Protein AF-A0A9D7IHU6-F1 (afdb_monomer_lite)

Secondary structure (DSSP, 8-state):
-HHHHHH-SEEPPGGG--B------S--GGGHHHHHHHHHH-----------EEEEEGGGTEEEEE-SS--HHHHHHHHHHHHHHHHTT---TTTTSPP---EEEEES--

pLDDT: mean 90.77, std 8.96, range [54.81, 98.38]

Structure (mmCIF, N/CA/C/O backbone):
data_AF-A0A9D7IHU6-F1
#
_entry.id   AF-A0A9D7IHU6-F1
#
loop_
_atom_site.group_PDB
_atom_site.id
_atom_site.type_symbol
_atom_site.label_atom_id
_atom_site.label_alt_id
_atom_site.label_comp_id
_atom_site.label_asym_id
_atom_site.label_entity_id
_atom_site.label_seq_id
_atom_site.pdbx_PDB_ins_code
_atom_site.Cartn_x
_atom_site.Cartn_y
_atom_site.Cartn_z
_atom_site.occupancy
_atom_site.B_iso_or_equiv
_atom_site.auth_seq_id
_atom_site.auth_comp_id
_atom_site.auth_asym_id
_atom_site.auth_atom_id
_atom_site.pdbx_PDB_model_num
ATOM 1 N N . ARG A 1 1 ? 1.106 -19.291 -14.418 1.00 54.81 1 ARG A N 1
ATOM 2 C CA . ARG A 1 1 ? 1.519 -20.685 -14.097 1.00 54.81 1 ARG A CA 1
ATOM 3 C C . ARG A 1 1 ? 2.997 -20.937 -14.417 1.00 54.81 1 ARG A C 1
ATOM 5 O O . ARG A 1 1 ? 3.679 -21.406 -13.523 1.00 54.81 1 ARG A O 1
ATOM 12 N N . ALA A 1 2 ? 3.518 -20.539 -15.587 1.00 62.12 2 ALA A N 1
ATOM 13 C CA . ALA A 1 2 ? 4.929 -20.740 -15.964 1.00 62.12 2 ALA A CA 1
ATOM 14 C C . ALA A 1 2 ? 5.971 -20.165 -14.971 1.00 62.12 2 ALA A C 1
ATOM 16 O O . ALA A 1 2 ? 6.972 -20.813 -14.686 1.00 62.12 2 ALA A O 1
ATOM 17 N N . THR A 1 3 ? 5.720 -18.989 -14.385 1.00 61.44 3 THR A N 1
ATOM 18 C CA . THR A 1 3 ? 6.650 -18.327 -13.449 1.00 61.44 3 THR A CA 1
ATOM 19 C C . THR A 1 3 ? 6.834 -19.107 -12.139 1.00 61.44 3 THR A C 1
ATOM 21 O O . THR A 1 3 ? 7.957 -19.281 -11.688 1.00 61.44 3 THR A O 1
ATOM 24 N N . ALA A 1 4 ? 5.764 -19.665 -11.559 1.00 62.31 4 ALA A N 1
ATOM 25 C CA . ALA A 1 4 ? 5.863 -20.486 -10.343 1.00 62.31 4 ALA A CA 1
ATOM 26 C C . ALA A 1 4 ? 6.532 -21.841 -10.589 1.00 62.31 4 ALA A C 1
ATOM 28 O O . ALA A 1 4 ? 7.258 -22.330 -9.734 1.00 62.31 4 ALA A O 1
ATOM 29 N N . THR A 1 5 ? 6.352 -22.424 -11.775 1.00 64.81 5 THR A N 1
ATOM 30 C CA . THR A 1 5 ? 7.093 -23.627 -12.173 1.00 64.81 5 THR A CA 1
ATOM 31 C C . THR A 1 5 ? 8.598 -23.358 -12.268 1.00 64.81 5 THR A C 1
ATOM 33 O O . THR A 1 5 ? 9.389 -24.231 -11.938 1.00 64.81 5 THR A O 1
ATOM 36 N N . ARG A 1 6 ? 8.998 -22.146 -12.680 1.00 72.50 6 ARG A N 1
ATOM 37 C CA . ARG A 1 6 ? 10.408 -21.743 -12.804 1.00 72.50 6 ARG A CA 1
ATOM 38 C C . ARG A 1 6 ? 11.067 -21.363 -11.473 1.00 72.50 6 ARG A C 1
ATOM 40 O O . ARG A 1 6 ? 12.243 -21.650 -11.300 1.00 72.50 6 ARG A O 1
ATOM 47 N N . PHE A 1 7 ? 10.344 -20.701 -10.572 1.00 75.56 7 PHE A N 1
ATOM 48 C CA . PHE A 1 7 ? 10.904 -20.149 -9.325 1.00 75.56 7 PHE A CA 1
ATOM 49 C C . PHE A 1 7 ? 10.467 -20.894 -8.051 1.00 75.56 7 PHE A C 1
ATOM 51 O O . PHE A 1 7 ? 10.828 -20.488 -6.951 1.00 75.56 7 PHE A O 1
ATOM 58 N N . GLY A 1 8 ? 9.673 -21.961 -8.179 1.00 82.44 8 GLY A N 1
ATOM 59 C CA . GLY A 1 8 ? 9.091 -22.670 -7.038 1.00 82.44 8 GLY A CA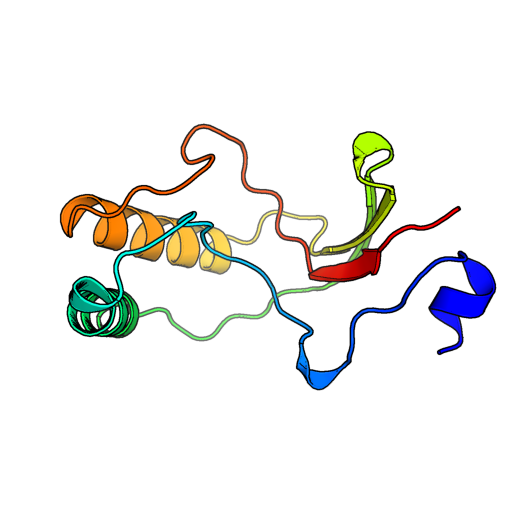 1
ATOM 60 C C . GLY A 1 8 ? 8.047 -21.840 -6.279 1.00 82.44 8 GLY A C 1
ATOM 61 O O . GLY A 1 8 ? 7.809 -20.668 -6.565 1.00 82.44 8 GLY A O 1
ATOM 62 N N . GLY A 1 9 ? 7.393 -22.452 -5.292 1.00 87.50 9 GLY A N 1
ATOM 63 C CA . GLY A 1 9 ? 6.439 -21.770 -4.410 1.00 87.50 9 GLY A CA 1
ATOM 64 C C . GLY A 1 9 ? 4.997 -21.678 -4.922 1.00 87.50 9 GLY A C 1
ATOM 65 O O . GLY A 1 9 ? 4.562 -22.407 -5.815 1.00 87.50 9 GLY A O 1
ATOM 66 N N . LYS A 1 10 ? 4.207 -20.805 -4.285 1.00 89.81 10 LYS A N 1
ATOM 67 C CA . LYS A 1 10 ? 2.765 -20.655 -4.526 1.00 89.81 10 LYS A CA 1
ATOM 68 C C . LYS A 1 10 ? 2.474 -19.347 -5.266 1.00 89.81 10 LYS A C 1
ATOM 70 O O . LYS A 1 10 ? 2.732 -18.281 -4.700 1.00 89.81 10 LYS A O 1
ATOM 75 N N . PRO A 1 11 ? 1.918 -19.393 -6.490 1.00 91.94 11 PRO A N 1
ATOM 76 C CA . PRO A 1 11 ? 1.556 -18.180 -7.210 1.00 91.94 11 PRO A CA 1
ATOM 77 C C . PRO A 1 11 ? 0.408 -17.445 -6.508 1.00 91.94 11 PRO A C 1
ATOM 79 O O . PRO A 1 11 ? -0.520 -18.073 -5.991 1.00 91.94 11 PRO A O 1
ATOM 82 N N . THR A 1 12 ? 0.446 -16.116 -6.541 1.00 92.19 12 THR A N 1
ATOM 83 C CA . THR A 1 12 ? -0.701 -15.269 -6.205 1.00 92.19 12 THR A CA 1
ATOM 84 C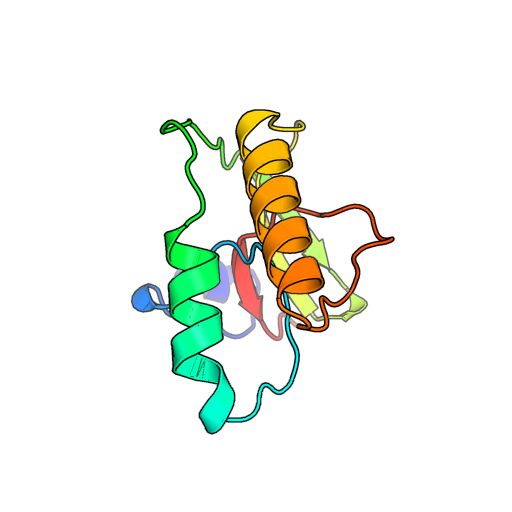 C . THR A 1 12 ? -1.834 -15.555 -7.190 1.00 92.19 12 THR A C 1
ATOM 86 O O . THR A 1 12 ? -1.608 -15.702 -8.394 1.00 92.19 12 THR A O 1
ATOM 89 N N . ARG A 1 13 ? -3.065 -15.663 -6.683 1.00 92.19 13 ARG A N 1
ATOM 90 C CA . ARG A 1 13 ? -4.255 -15.831 -7.527 1.00 92.19 13 ARG A CA 1
ATOM 91 C C . ARG A 1 13 ? -4.469 -14.554 -8.332 1.00 92.19 13 ARG A C 1
ATOM 93 O O . ARG A 1 13 ? -4.358 -13.471 -7.758 1.00 92.19 13 ARG A O 1
ATOM 100 N N . ALA A 1 14 ? -4.774 -14.679 -9.622 1.00 91.56 14 ALA A N 1
ATOM 101 C CA . ALA A 1 14 ? -4.855 -13.539 -10.535 1.00 91.56 14 ALA A CA 1
ATOM 102 C C . ALA A 1 14 ? -5.836 -12.466 -10.031 1.00 91.56 14 ALA A C 1
ATOM 104 O O . ALA A 1 14 ? -5.502 -11.290 -9.986 1.00 91.56 14 ALA A O 1
ATOM 105 N N . GLU A 1 15 ? -6.991 -12.898 -9.533 1.00 93.75 15 GLU A N 1
ATOM 106 C CA . GLU A 1 15 ? -8.049 -12.067 -8.953 1.00 93.75 15 GLU A CA 1
ATOM 107 C C . GLU A 1 15 ? -7.662 -11.348 -7.648 1.00 93.75 15 GLU A C 1
ATOM 109 O O . GLU A 1 15 ? -8.387 -10.475 -7.186 1.00 93.75 15 GLU A O 1
ATOM 114 N N . THR A 1 16 ? -6.528 -11.706 -7.040 1.00 91.69 16 THR A N 1
ATOM 115 C CA . THR A 1 16 ? -6.012 -11.075 -5.812 1.00 91.69 16 THR A CA 1
ATOM 116 C C . THR A 1 16 ? -4.731 -10.282 -6.048 1.00 91.69 16 THR A C 1
ATOM 118 O O . THR A 1 16 ? -4.106 -9.844 -5.085 1.00 91.69 16 THR A O 1
ATOM 121 N N . ILE A 1 17 ? -4.298 -10.119 -7.301 1.00 93.94 17 ILE A N 1
ATOM 122 C CA . ILE A 1 17 ? -3.129 -9.303 -7.631 1.00 93.94 17 ILE A CA 1
ATOM 123 C C . ILE A 1 17 ? -3.452 -7.841 -7.320 1.00 93.94 17 ILE A C 1
ATOM 125 O O . ILE A 1 17 ? -4.407 -7.281 -7.847 1.00 93.94 17 ILE A O 1
ATOM 129 N N . HIS A 1 18 ? -2.649 -7.231 -6.453 1.00 95.44 18 HIS A N 1
ATOM 130 C CA . HIS A 1 18 ? -2.792 -5.834 -6.065 1.00 95.44 18 HIS A CA 1
ATOM 131 C C . HIS A 1 18 ? -1.445 -5.238 -5.649 1.00 95.44 18 HIS A C 1
ATOM 133 O O . HIS A 1 18 ? -0.509 -5.960 -5.293 1.00 95.44 18 HIS A O 1
ATOM 139 N N . LEU A 1 19 ? -1.391 -3.908 -5.666 1.00 95.38 19 LEU A N 1
ATOM 140 C CA . LEU A 1 19 ? -0.369 -3.093 -5.023 1.00 95.38 19 LEU A CA 1
ATOM 141 C C . LEU A 1 19 ? -0.941 -2.607 -3.684 1.00 95.38 19 LEU A C 1
ATOM 143 O O . LEU A 1 19 ? -1.970 -1.933 -3.664 1.00 95.38 19 LEU A O 1
ATOM 147 N N . THR A 1 20 ? -0.316 -2.955 -2.562 1.00 95.12 20 THR A N 1
ATOM 148 C CA . THR A 1 20 ? -0.777 -2.477 -1.249 1.00 95.12 20 THR A CA 1
ATOM 149 C C . THR A 1 20 ? -0.298 -1.046 -1.003 1.00 95.12 20 THR A C 1
ATOM 151 O O . THR A 1 20 ? 0.900 -0.793 -1.059 1.00 95.12 20 THR A O 1
ATOM 154 N N . LEU A 1 21 ? -1.216 -0.122 -0.692 1.00 94.94 21 LEU A N 1
ATOM 155 C CA . LEU A 1 21 ? -0.891 1.288 -0.400 1.00 94.94 21 LEU A CA 1
ATOM 156 C C . LEU A 1 21 ? -0.699 1.567 1.102 1.00 94.94 21 LEU A C 1
ATOM 158 O O . LEU A 1 21 ? 0.093 2.425 1.489 1.00 94.94 21 LEU A O 1
ATOM 162 N N . ALA A 1 22 ? -1.423 0.838 1.953 1.00 94.38 22 ALA A N 1
ATOM 163 C CA . ALA A 1 22 ? -1.356 0.951 3.405 1.00 94.38 22 ALA A CA 1
ATOM 164 C C . ALA A 1 22 ? -1.685 -0.400 4.058 1.00 94.38 22 ALA A C 1
ATOM 166 O O . ALA A 1 22 ? -2.591 -1.105 3.610 1.00 94.38 22 ALA A O 1
ATOM 167 N N . PHE A 1 23 ? -0.961 -0.744 5.123 1.00 94.31 23 PHE A N 1
ATOM 168 C CA . PHE A 1 23 ? -1.281 -1.864 6.007 1.00 94.31 23 PHE A CA 1
ATOM 169 C C . PHE A 1 23 ? -1.848 -1.297 7.310 1.00 94.31 23 PHE A C 1
ATOM 171 O O . PHE A 1 23 ? -1.208 -0.450 7.927 1.00 94.31 23 PHE A O 1
ATOM 178 N N . LEU A 1 24 ? -3.045 -1.736 7.702 1.00 95.38 24 LEU A N 1
ATOM 179 C CA . LEU A 1 24 ? -3.766 -1.202 8.871 1.00 95.38 24 LEU A CA 1
ATOM 180 C C . LEU A 1 24 ? -3.812 -2.169 10.058 1.00 95.38 24 LEU A C 1
ATOM 182 O O . LEU A 1 24 ? -4.404 -1.851 11.083 1.00 95.38 24 LEU A O 1
ATOM 186 N N . GLY A 1 25 ? -3.218 -3.357 9.912 1.00 93.19 25 GLY A N 1
ATOM 187 C CA . GLY A 1 25 ? -3.376 -4.436 10.881 1.00 93.19 25 GLY A CA 1
ATOM 188 C C . GLY A 1 25 ? -4.844 -4.834 11.055 1.00 93.19 25 GLY A C 1
ATOM 189 O O . GLY A 1 25 ? -5.617 -4.841 10.091 1.00 93.19 25 GLY A O 1
ATOM 190 N N . ASP A 1 26 ? -5.210 -5.164 12.289 1.00 94.75 26 ASP A N 1
ATOM 191 C CA . ASP A 1 26 ? -6.583 -5.493 12.656 1.00 94.75 26 ASP A CA 1
ATOM 192 C C . ASP A 1 26 ? -7.395 -4.214 12.891 1.00 94.75 26 ASP A C 1
ATOM 194 O O . ASP A 1 26 ? -7.064 -3.390 13.745 1.00 94.75 26 ASP A O 1
ATOM 198 N N . VAL A 1 27 ? -8.494 -4.066 12.150 1.00 95.94 27 VAL A N 1
ATOM 199 C CA . VAL A 1 27 ? -9.433 -2.946 12.292 1.00 95.94 27 VAL A CA 1
ATOM 200 C C . VAL A 1 27 ? -10.764 -3.476 12.835 1.00 95.94 27 VAL A C 1
ATOM 202 O O . VAL A 1 27 ? -11.323 -4.401 12.237 1.00 95.94 27 VAL A O 1
ATOM 205 N N . PRO A 1 28 ? -11.315 -2.908 13.927 1.00 96.81 28 PRO A N 1
ATOM 206 C CA . PRO A 1 28 ? -12.626 -3.296 14.436 1.00 96.81 28 PRO A CA 1
ATOM 207 C C . PRO A 1 28 ? -13.719 -3.149 13.374 1.00 96.81 28 PRO A C 1
ATOM 209 O O . PRO A 1 28 ? -13.807 -2.124 12.697 1.00 96.81 28 PRO A O 1
ATOM 212 N N . GLU A 1 29 ? -14.612 -4.136 13.273 1.00 97.56 29 GLU A N 1
ATOM 213 C CA . GLU A 1 29 ? -15.658 -4.155 12.240 1.00 97.56 29 GLU A CA 1
ATOM 214 C C . GLU A 1 29 ? -16.555 -2.903 12.279 1.00 97.56 29 GLU A C 1
ATOM 216 O O . GLU A 1 29 ? -16.910 -2.339 11.242 1.00 97.56 29 GLU A O 1
ATOM 221 N N . ALA A 1 30 ? -16.836 -2.399 13.486 1.00 98.00 30 ALA A N 1
ATOM 222 C CA . ALA A 1 30 ? -17.609 -1.178 13.707 1.00 98.00 30 ALA A CA 1
ATOM 223 C C . ALA A 1 30 ? -16.983 0.080 13.070 1.00 98.00 30 ALA A C 1
ATOM 225 O O . ALA A 1 30 ? -17.694 1.046 12.803 1.00 98.00 30 ALA A O 1
ATOM 226 N N . GLN A 1 31 ? -15.673 0.080 12.801 1.00 97.94 31 GLN A N 1
ATOM 227 C CA . GLN A 1 31 ? -14.966 1.194 12.164 1.00 97.94 31 GLN A CA 1
ATOM 228 C C . GLN A 1 31 ? -14.892 1.072 10.635 1.00 97.94 31 GLN A C 1
ATOM 230 O O . GLN A 1 31 ? -14.488 2.026 9.969 1.00 97.94 31 GLN A O 1
ATOM 235 N N . LEU A 1 32 ? -15.314 -0.054 10.043 1.00 97.56 32 LEU A N 1
ATOM 236 C CA . LEU A 1 32 ? -15.271 -0.245 8.589 1.00 97.56 32 LEU A CA 1
ATOM 237 C C . LEU A 1 32 ? -16.062 0.806 7.789 1.00 97.56 32 LEU A C 1
ATOM 239 O O . LEU A 1 32 ? -15.588 1.172 6.711 1.00 97.56 32 LEU A O 1
ATOM 243 N N . PRO A 1 33 ? -17.231 1.313 8.240 1.00 98.38 33 PRO A N 1
ATOM 244 C CA . PRO A 1 33 ? -17.915 2.398 7.537 1.00 98.38 33 PRO A CA 1
ATOM 245 C C . PRO A 1 33 ? -17.059 3.667 7.443 1.00 98.38 33 PRO A C 1
ATOM 247 O O . PRO A 1 33 ? -16.901 4.206 6.348 1.00 98.38 33 PRO A O 1
ATOM 250 N N . LEU A 1 34 ? -16.443 4.084 8.556 1.00 98.38 34 LEU A N 1
ATOM 251 C CA . LEU A 1 34 ? -15.545 5.239 8.591 1.00 98.38 34 LEU A CA 1
ATOM 252 C C . LEU A 1 34 ? -14.308 4.996 7.721 1.00 98.38 34 LEU A C 1
ATOM 254 O O . LEU A 1 34 ? -13.959 5.847 6.913 1.00 98.38 34 LEU A O 1
ATOM 258 N N . LEU A 1 35 ? -13.695 3.812 7.812 1.00 98.12 35 LEU A N 1
ATOM 259 C CA . LEU A 1 35 ? -12.537 3.445 6.995 1.00 98.12 35 LEU A CA 1
ATOM 260 C C . LEU A 1 35 ? -12.833 3.585 5.496 1.00 98.12 35 LEU A C 1
ATOM 262 O O . LEU A 1 35 ? -12.049 4.172 4.749 1.00 98.12 35 LEU A O 1
ATOM 266 N N . ARG A 1 36 ? -13.983 3.060 5.053 1.00 97.81 36 ARG A N 1
ATOM 267 C CA . ARG A 1 36 ? -14.419 3.157 3.655 1.00 97.81 36 ARG A CA 1
ATOM 268 C C . ARG A 1 36 ? -14.663 4.605 3.250 1.00 97.81 36 ARG A C 1
ATOM 270 O O . ARG A 1 36 ? -14.206 4.995 2.182 1.00 97.81 36 ARG A O 1
ATOM 277 N N . GLN A 1 37 ? -15.334 5.390 4.090 1.00 98.31 37 GLN A N 1
ATOM 278 C CA . GLN A 1 37 ? -15.586 6.806 3.829 1.00 98.31 37 GLN A CA 1
ATOM 279 C C . GLN A 1 37 ? -14.277 7.597 3.693 1.00 98.31 37 GLN A C 1
ATOM 281 O O . GLN A 1 37 ? -14.126 8.367 2.746 1.00 98.31 37 GLN A O 1
ATOM 286 N N . THR A 1 38 ? -13.316 7.371 4.591 1.00 98.25 38 THR A N 1
ATOM 287 C CA . THR A 1 38 ? -11.996 8.008 4.549 1.00 98.25 38 THR A CA 1
ATOM 288 C C . THR A 1 38 ? -11.235 7.624 3.284 1.00 98.25 38 THR A C 1
ATOM 290 O O . THR A 1 38 ? -10.723 8.493 2.591 1.00 98.25 38 THR A O 1
ATOM 293 N N . ALA A 1 39 ? -11.206 6.342 2.909 1.00 96.44 39 ALA A N 1
ATOM 294 C CA . ALA A 1 39 ? -10.558 5.924 1.666 1.00 96.44 39 ALA A CA 1
ATOM 295 C C . ALA A 1 39 ? -11.250 6.512 0.418 1.00 96.44 39 ALA A C 1
ATOM 297 O O . ALA A 1 39 ? -10.586 6.896 -0.542 1.00 96.44 39 ALA A O 1
ATOM 298 N N . GLN A 1 40 ? -12.583 6.623 0.437 1.00 97.06 40 GLN A N 1
ATOM 299 C CA . GLN A 1 40 ? -13.380 7.199 -0.649 1.00 97.06 40 GLN A CA 1
ATOM 300 C C . GLN A 1 40 ? -13.268 8.720 -0.765 1.00 97.06 40 GLN A C 1
ATOM 302 O O . GLN A 1 40 ? -13.674 9.257 -1.795 1.00 97.06 40 GLN A O 1
ATOM 307 N N . SER A 1 41 ? -12.765 9.436 0.244 1.00 97.06 41 SER A N 1
ATOM 308 C CA . SER A 1 41 ? -12.557 10.887 0.153 1.00 97.06 41 SER A CA 1
ATOM 309 C C . SER A 1 41 ? -11.296 11.242 -0.638 1.00 97.06 41 SER A C 1
ATOM 311 O O . SER A 1 41 ? -11.201 12.343 -1.180 1.00 97.06 41 SER A O 1
ATOM 313 N N . ILE A 1 42 ? -10.363 10.295 -0.774 1.00 97.25 42 ILE A N 1
ATOM 314 C CA . ILE A 1 42 ? -9.105 10.504 -1.484 1.00 97.25 42 ILE A CA 1
ATOM 315 C C . ILE A 1 42 ? -9.365 10.715 -2.975 1.00 97.25 42 ILE A C 1
ATOM 317 O O . ILE A 1 42 ? -10.185 10.040 -3.606 1.00 97.25 42 ILE A O 1
ATOM 321 N N . ARG A 1 43 ? -8.661 11.689 -3.546 1.00 94.00 43 ARG A N 1
ATOM 322 C CA . ARG A 1 43 ? -8.667 11.997 -4.976 1.00 94.00 43 ARG A CA 1
ATOM 323 C C . ARG A 1 43 ? -7.239 11.930 -5.498 1.00 94.00 43 ARG A C 1
ATOM 325 O O . ARG A 1 43 ? -6.304 12.363 -4.825 1.00 94.00 43 ARG A O 1
ATOM 332 N N . ALA A 1 44 ? -7.089 11.367 -6.686 1.00 94.38 44 ALA A N 1
ATOM 333 C CA . ALA A 1 44 ? -5.853 11.358 -7.447 1.00 94.38 44 ALA A CA 1
ATOM 334 C C . ALA A 1 44 ? -6.209 11.288 -8.930 1.00 94.38 44 ALA A C 1
ATOM 336 O O . ALA A 1 44 ? -7.149 10.581 -9.304 1.00 94.38 44 ALA A O 1
ATOM 337 N N . GLU A 1 45 ? -5.456 12.008 -9.753 1.00 95.38 45 GLU A N 1
ATOM 338 C CA . GLU A 1 45 ? -5.559 11.868 -11.200 1.00 95.38 45 GLU A CA 1
ATOM 339 C C . GLU A 1 45 ? -5.043 10.487 -11.631 1.00 95.38 45 GLU A C 1
ATOM 341 O O . GLU A 1 45 ? -4.114 9.962 -11.005 1.00 95.38 45 GLU A O 1
ATOM 346 N N . PRO A 1 46 ? -5.613 9.874 -12.683 1.00 96.62 46 PRO A N 1
ATOM 347 C CA . PRO A 1 46 ? -5.063 8.654 -13.257 1.00 96.62 46 PRO A CA 1
ATOM 348 C C . PRO A 1 46 ? -3.598 8.842 -13.667 1.00 96.6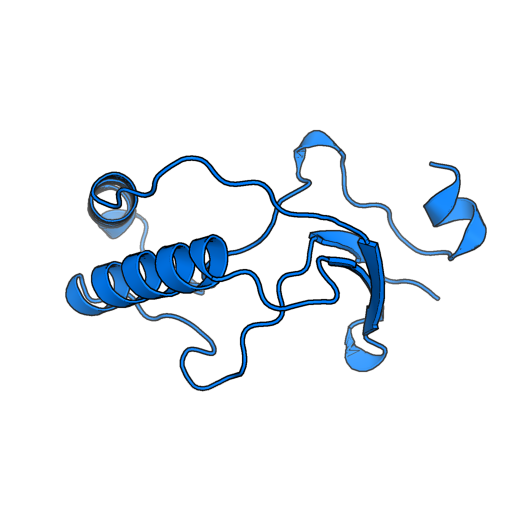2 46 PRO A C 1
ATOM 350 O O . PRO A 1 46 ? -3.229 9.857 -14.256 1.00 96.62 46 PRO A O 1
ATOM 353 N N . PHE A 1 47 ? -2.764 7.839 -13.399 1.00 96.00 47 PHE A N 1
ATOM 354 C CA . PHE A 1 47 ? -1.348 7.857 -13.754 1.00 96.00 47 PHE A CA 1
ATOM 355 C C . PHE A 1 47 ? -0.886 6.496 -14.271 1.00 96.00 47 PHE A C 1
ATOM 357 O O . PHE A 1 47 ? -1.523 5.465 -14.047 1.00 96.00 47 PHE A O 1
ATOM 364 N N . VAL A 1 48 ? 0.253 6.502 -14.961 1.00 94.75 48 VAL A N 1
ATOM 365 C CA . VAL A 1 48 ? 0.918 5.286 -15.428 1.00 94.75 48 VAL A CA 1
ATOM 366 C C . VAL A 1 48 ? 1.898 4.818 -14.361 1.00 94.75 48 VAL A C 1
ATOM 368 O O . VAL A 1 48 ? 2.708 5.601 -13.865 1.00 94.75 48 VAL A O 1
ATOM 371 N N . LEU A 1 49 ? 1.824 3.532 -14.021 1.00 93.38 49 LEU A N 1
ATOM 372 C CA . LEU A 1 49 ? 2.813 2.847 -13.200 1.00 93.38 49 LEU A CA 1
ATOM 373 C C . LEU A 1 49 ? 3.505 1.788 -14.058 1.00 93.38 49 LEU A C 1
ATOM 375 O O . LEU A 1 49 ? 2.899 0.775 -14.408 1.00 93.38 49 LEU A O 1
ATOM 379 N N . GLU A 1 50 ? 4.763 2.034 -14.408 1.00 93.88 50 GLU A N 1
ATOM 380 C CA . GLU A 1 50 ? 5.575 1.074 -15.152 1.00 93.88 50 GLU A CA 1
ATOM 381 C C . GLU A 1 50 ? 6.039 -0.047 -14.221 1.00 93.88 50 GLU A C 1
ATOM 383 O O . GLU A 1 50 ? 6.613 0.205 -13.166 1.00 93.88 50 GLU A O 1
ATOM 388 N N . ILE A 1 51 ? 5.759 -1.294 -14.597 1.00 93.88 51 ILE A N 1
ATOM 389 C CA . ILE A 1 51 ? 6.166 -2.479 -13.838 1.00 93.88 51 ILE A CA 1
ATOM 390 C C . ILE A 1 51 ? 7.337 -3.127 -14.574 1.00 93.88 51 ILE A C 1
ATOM 392 O O . ILE A 1 51 ? 7.154 -4.008 -15.413 1.00 93.88 51 ILE A O 1
ATOM 396 N N . ASP A 1 52 ? 8.536 -2.638 -14.284 1.00 93.62 52 ASP A N 1
ATOM 397 C CA . ASP A 1 52 ? 9.781 -2.932 -14.999 1.00 93.62 52 ASP A CA 1
ATOM 398 C C . ASP A 1 52 ? 10.848 -3.599 -14.113 1.00 93.62 52 ASP A C 1
ATOM 400 O O . ASP A 1 52 ? 11.896 -4.025 -14.598 1.00 93.62 52 ASP A O 1
ATOM 404 N N . CYS A 1 53 ? 10.571 -3.747 -12.817 1.00 93.62 53 CYS A N 1
ATOM 405 C CA . CYS A 1 53 ? 11.477 -4.345 -11.849 1.00 93.62 53 CYS A CA 1
ATOM 406 C C . CYS A 1 53 ? 10.939 -5.688 -11.347 1.00 93.62 53 CYS A C 1
ATOM 408 O O . CYS A 1 53 ? 9.782 -5.792 -10.938 1.00 93.62 53 CYS A O 1
ATOM 410 N N . LEU A 1 54 ? 11.799 -6.712 -11.329 1.00 93.56 54 LEU A N 1
ATOM 411 C CA . LEU A 1 54 ? 11.563 -7.989 -10.655 1.00 93.56 54 LEU A CA 1
ATOM 412 C C . LEU A 1 54 ? 12.478 -8.069 -9.432 1.00 93.56 54 LEU A C 1
ATOM 414 O O . LEU A 1 54 ? 13.697 -7.973 -9.560 1.00 93.56 54 LEU A O 1
ATOM 418 N N . GLY A 1 55 ? 11.894 -8.290 -8.259 1.00 92.31 55 GLY A N 1
ATOM 419 C CA . GLY A 1 55 ? 12.620 -8.342 -6.999 1.00 92.31 55 GLY A CA 1
ATOM 420 C C . GLY A 1 55 ? 12.324 -9.595 -6.186 1.00 92.31 55 GLY A C 1
ATOM 421 O O . GLY A 1 55 ? 11.299 -10.264 -6.352 1.00 92.31 55 GLY A O 1
ATOM 422 N N . PHE A 1 56 ? 13.248 -9.903 -5.276 1.00 92.69 56 PHE A N 1
ATOM 423 C CA . PHE A 1 56 ? 13.135 -11.025 -4.357 1.00 92.69 56 PHE A CA 1
ATOM 424 C C . PHE A 1 56 ? 13.463 -10.607 -2.923 1.00 92.69 56 PHE A C 1
ATOM 426 O O . PHE A 1 56 ? 14.509 -10.014 -2.662 1.00 92.69 56 PHE A O 1
ATOM 433 N N . TRP A 1 57 ? 12.580 -10.930 -1.977 1.00 91.75 57 TRP A N 1
ATOM 434 C CA . TRP A 1 57 ? 12.836 -10.728 -0.551 1.00 91.75 57 TRP A CA 1
ATOM 435 C C . TRP A 1 57 ? 13.105 -12.054 0.154 1.00 91.75 57 TRP A C 1
ATOM 437 O O . TRP A 1 57 ? 12.169 -12.778 0.498 1.00 91.75 57 TRP A O 1
ATOM 447 N N . ASN A 1 58 ? 14.385 -12.313 0.448 1.00 87.94 58 ASN A N 1
ATOM 448 C CA . ASN A 1 58 ? 14.859 -13.538 1.107 1.00 87.94 58 ASN A CA 1
ATOM 449 C C . ASN A 1 58 ? 14.106 -13.838 2.407 1.00 87.94 58 ASN A C 1
ATOM 451 O O . ASN A 1 58 ? 13.587 -14.933 2.579 1.00 87.94 58 ASN A O 1
ATOM 455 N N . LYS A 1 59 ? 13.982 -12.847 3.300 1.00 87.31 59 LYS A N 1
ATOM 456 C CA . LYS A 1 59 ? 13.356 -13.026 4.622 1.00 87.31 59 LYS A CA 1
ATOM 457 C C . LYS A 1 59 ? 11.909 -13.531 4.542 1.00 87.31 59 LYS A C 1
ATOM 459 O O . LYS A 1 59 ? 11.463 -14.256 5.424 1.00 87.31 59 LYS A O 1
ATOM 464 N N . ASN A 1 60 ? 11.187 -13.141 3.494 1.00 84.31 60 ASN A N 1
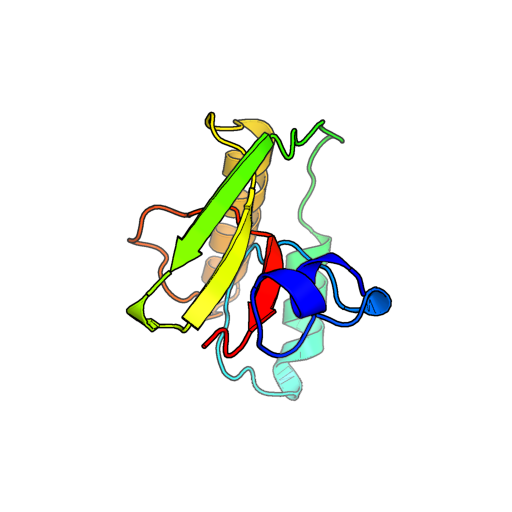ATOM 465 C CA . ASN A 1 60 ? 9.766 -13.445 3.332 1.00 84.31 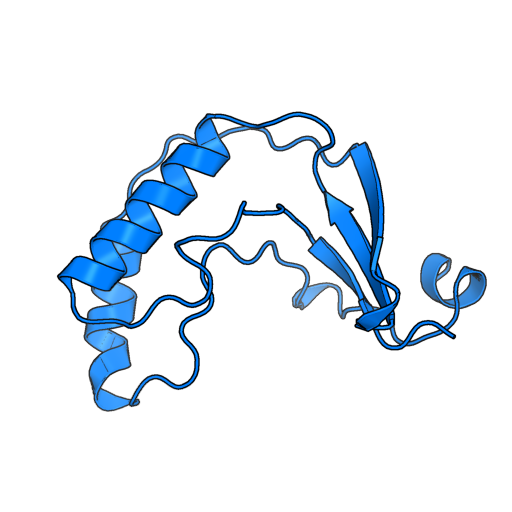60 ASN A CA 1
ATOM 466 C C . ASN A 1 60 ? 9.513 -14.540 2.283 1.00 84.31 60 ASN A C 1
ATOM 468 O O . ASN A 1 60 ? 8.356 -14.913 2.079 1.00 84.31 60 ASN A O 1
ATOM 472 N N . HIS A 1 61 ? 10.564 -15.031 1.611 1.00 89.00 61 HIS A N 1
ATOM 473 C CA . HIS A 1 61 ? 10.479 -15.967 0.488 1.00 89.00 61 HIS A CA 1
ATOM 474 C C . HIS A 1 61 ? 9.436 -15.521 -0.549 1.00 89.00 61 HIS A C 1
ATOM 476 O O . HIS A 1 61 ? 8.462 -16.230 -0.836 1.00 89.00 61 HIS A O 1
ATOM 482 N N . LEU A 1 62 ? 9.591 -14.281 -1.027 1.00 91.75 62 LEU A N 1
ATOM 483 C CA . LEU A 1 62 ? 8.581 -13.586 -1.819 1.00 91.75 62 LEU A CA 1
ATOM 484 C C . LEU A 1 62 ? 9.180 -13.002 -3.098 1.00 91.75 62 LEU A C 1
ATOM 486 O O . LEU A 1 62 ? 10.075 -12.158 -3.036 1.00 91.75 62 LEU A O 1
ATOM 490 N N . LEU A 1 63 ? 8.639 -13.432 -4.241 1.00 93.31 63 LEU A N 1
ATOM 491 C CA . LEU A 1 63 ? 8.923 -12.864 -5.556 1.00 93.31 63 LEU A CA 1
ATOM 492 C C . LEU A 1 63 ? 7.858 -11.822 -5.898 1.00 93.31 63 LEU A C 1
ATOM 494 O O . LEU A 1 63 ? 6.652 -12.099 -5.830 1.00 93.31 63 LEU A O 1
ATOM 498 N N . TRP A 1 64 ? 8.303 -10.637 -6.288 1.00 94.62 64 TRP A N 1
ATOM 499 C CA . TRP A 1 64 ? 7.438 -9.500 -6.565 1.00 94.62 64 TRP A CA 1
ATOM 500 C C . TRP A 1 64 ? 7.908 -8.721 -7.787 1.00 94.62 64 TRP A C 1
ATOM 502 O O . TRP A 1 64 ? 9.064 -8.815 -8.189 1.00 94.62 64 TRP A O 1
ATOM 512 N N . VAL A 1 65 ? 6.993 -7.948 -8.361 1.00 95.25 65 VAL A N 1
ATOM 513 C CA . VAL A 1 65 ? 7.299 -6.957 -9.397 1.00 95.25 65 VAL A CA 1
ATOM 514 C C . VAL A 1 65 ? 6.904 -5.564 -8.939 1.00 95.25 65 VAL A C 1
ATOM 516 O O . VAL A 1 65 ? 6.003 -5.420 -8.115 1.00 95.25 65 VAL A O 1
ATOM 519 N N . GLY A 1 66 ? 7.579 -4.543 -9.439 1.00 94.25 66 GLY A N 1
ATOM 520 C CA . GLY A 1 66 ? 7.314 -3.149 -9.099 1.00 94.25 66 GLY A CA 1
ATOM 521 C C . GLY A 1 66 ? 7.949 -2.215 -10.116 1.00 94.25 66 GLY A C 1
ATOM 522 O O . GLY A 1 66 ? 8.367 -2.660 -11.183 1.00 94.25 66 GLY A O 1
ATOM 523 N N . ASN A 1 67 ? 8.031 -0.938 -9.768 1.00 92.31 67 ASN A N 1
ATOM 524 C CA . ASN A 1 67 ? 8.719 0.083 -10.553 1.00 92.31 67 ASN A CA 1
ATOM 525 C C . ASN A 1 67 ? 10.151 0.285 -10.039 1.00 92.31 67 ASN A C 1
ATOM 527 O O . ASN A 1 67 ? 10.370 0.394 -8.831 1.00 92.31 67 ASN A O 1
ATOM 531 N N . ALA A 1 68 ? 11.123 0.351 -10.947 1.00 85.38 68 ALA A N 1
ATOM 532 C CA . ALA A 1 68 ? 12.525 0.602 -10.621 1.00 85.38 68 ALA A CA 1
ATOM 533 C C . ALA A 1 68 ? 12.768 2.057 -10.191 1.00 85.38 68 ALA A C 1
ATOM 535 O O . ALA A 1 68 ? 13.545 2.316 -9.270 1.00 85.38 68 ALA A O 1
ATOM 536 N N . LEU A 1 69 ? 12.098 3.005 -10.852 1.00 87.25 69 LEU A N 1
ATOM 537 C CA . LEU A 1 69 ? 12.244 4.439 -10.600 1.00 87.25 69 LEU A CA 1
ATOM 538 C C . LEU A 1 69 ? 11.078 4.987 -9.772 1.00 87.25 69 LEU A C 1
ATOM 540 O O . LEU A 1 69 ? 9.944 4.554 -9.979 1.00 87.25 69 LEU A O 1
ATOM 544 N N . PRO A 1 70 ? 11.306 5.959 -8.867 1.00 86.69 70 PRO A N 1
ATOM 545 C CA . PRO A 1 70 ? 10.232 6.600 -8.113 1.00 86.69 70 PRO A CA 1
ATOM 546 C C . PRO A 1 70 ? 9.128 7.161 -9.018 1.00 86.69 70 PRO A C 1
ATOM 548 O O . PRO A 1 70 ? 9.406 7.798 -10.031 1.00 86.69 70 PRO A O 1
ATOM 551 N N . ASN A 1 71 ? 7.870 6.968 -8.618 1.00 93.19 71 ASN A N 1
ATOM 552 C CA . ASN A 1 71 ? 6.704 7.524 -9.299 1.00 93.19 71 ASN A CA 1
ATOM 553 C C . ASN A 1 71 ? 6.020 8.542 -8.377 1.00 93.19 71 ASN A C 1
ATOM 555 O O . ASN A 1 71 ? 5.493 8.170 -7.327 1.00 93.19 71 ASN A O 1
ATOM 559 N N . VAL A 1 72 ? 6.054 9.820 -8.764 1.00 93.62 72 VAL A N 1
ATOM 560 C CA . VAL A 1 72 ? 5.554 10.933 -7.936 1.00 93.62 72 VAL A CA 1
ATOM 561 C C . VAL A 1 72 ? 4.053 10.803 -7.675 1.00 93.62 72 VAL A C 1
ATOM 563 O O . VAL A 1 72 ? 3.629 10.899 -6.528 1.00 93.62 72 VAL A O 1
ATOM 566 N N . ALA A 1 73 ? 3.256 10.494 -8.700 1.00 95.44 73 ALA A N 1
ATOM 567 C CA . ALA A 1 73 ? 1.806 10.366 -8.559 1.00 95.44 73 ALA A CA 1
ATOM 568 C C . ALA A 1 73 ? 1.411 9.238 -7.587 1.00 95.44 73 ALA A C 1
ATOM 570 O O . ALA A 1 73 ? 0.499 9.404 -6.773 1.00 95.44 73 ALA A O 1
ATOM 571 N N . LEU A 1 74 ? 2.135 8.112 -7.618 1.00 95.19 74 LEU A N 1
ATOM 572 C CA . LEU A 1 74 ? 1.943 7.028 -6.657 1.00 95.19 74 LEU A CA 1
ATOM 573 C C . LEU A 1 74 ? 2.336 7.450 -5.235 1.00 95.19 74 LEU A C 1
ATOM 575 O O . LEU A 1 74 ? 1.597 7.163 -4.293 1.00 95.19 74 LEU A O 1
ATOM 579 N N . ALA A 1 75 ? 3.480 8.121 -5.076 1.00 93.19 75 ALA A N 1
ATOM 580 C CA . ALA A 1 75 ? 3.944 8.593 -3.773 1.00 93.19 75 ALA A CA 1
ATOM 581 C C . ALA A 1 75 ? 2.927 9.548 -3.131 1.00 93.19 75 ALA A C 1
ATOM 583 O O . ALA A 1 75 ? 2.543 9.349 -1.981 1.00 93.19 75 ALA A O 1
ATOM 584 N N . GLU A 1 76 ? 2.408 10.508 -3.898 1.00 95.12 76 GLU A N 1
ATOM 585 C CA . GLU A 1 76 ? 1.377 11.427 -3.422 1.00 95.12 76 GLU A CA 1
ATOM 586 C C . GLU A 1 76 ? 0.058 10.720 -3.074 1.00 95.12 76 GLU A C 1
ATOM 588 O O . GLU A 1 76 ? -0.591 11.070 -2.089 1.00 95.12 76 GLU A O 1
ATOM 593 N N . LEU A 1 77 ? -0.373 9.731 -3.871 1.00 96.12 77 LEU A N 1
ATOM 594 C CA . LEU A 1 77 ? -1.573 8.945 -3.565 1.00 96.12 77 LEU A CA 1
ATOM 595 C C . LEU A 1 77 ? -1.432 8.227 -2.217 1.00 96.12 77 LEU A C 1
ATOM 597 O O . LEU A 1 77 ? -2.364 8.239 -1.411 1.00 96.12 77 LEU A O 1
ATOM 601 N N . ILE A 1 78 ? -0.274 7.611 -1.976 1.00 94.31 78 ILE A N 1
ATOM 602 C CA . ILE A 1 78 ? 0.022 6.911 -0.724 1.00 94.31 78 ILE A CA 1
ATOM 603 C C . ILE A 1 78 ? 0.039 7.895 0.439 1.00 94.31 78 ILE A C 1
ATOM 605 O O . ILE A 1 78 ? -0.610 7.638 1.449 1.00 94.31 78 ILE A O 1
ATOM 609 N N . GLU A 1 79 ? 0.735 9.020 0.294 1.00 93.62 79 GLU A N 1
ATOM 610 C CA . GLU A 1 79 ? 0.829 10.039 1.337 1.00 93.62 79 GLU A CA 1
ATOM 611 C C . GLU A 1 79 ? -0.553 10.586 1.711 1.00 93.62 79 GLU A C 1
ATOM 613 O O . GLU A 1 79 ? -0.921 10.564 2.887 1.00 93.62 79 GLU A O 1
ATOM 618 N N . ARG A 1 80 ? -1.364 10.977 0.716 1.00 96.06 80 ARG A N 1
ATOM 619 C CA . ARG A 1 80 ? -2.739 11.457 0.933 1.00 96.06 80 ARG A CA 1
ATOM 620 C C . ARG A 1 80 ? -3.596 10.418 1.655 1.00 96.06 80 ARG A C 1
ATOM 622 O O . ARG A 1 80 ? -4.280 10.755 2.619 1.00 96.06 80 ARG A O 1
ATOM 629 N N . LEU A 1 81 ? -3.550 9.159 1.213 1.00 96.56 81 LEU A N 1
ATOM 630 C CA . LEU A 1 81 ? -4.318 8.078 1.831 1.00 96.56 81 LEU A CA 1
ATOM 631 C C . LEU A 1 81 ? -3.875 7.826 3.277 1.00 96.56 81 LEU A C 1
ATOM 633 O O . LEU A 1 81 ? -4.714 7.777 4.173 1.00 96.56 81 LEU A O 1
ATOM 637 N N . GLN A 1 82 ? -2.573 7.662 3.515 1.00 95.44 82 GLN A N 1
ATOM 638 C CA . GLN A 1 82 ? -2.054 7.363 4.848 1.00 95.44 82 GLN A CA 1
ATOM 639 C C . GLN A 1 82 ? -2.320 8.508 5.825 1.00 95.44 82 GLN A C 1
ATOM 641 O O . GLN A 1 82 ? -2.719 8.250 6.958 1.00 95.44 82 GLN A O 1
ATOM 646 N N . GLN A 1 83 ? -2.163 9.761 5.392 1.00 95.38 83 GLN A N 1
ATOM 647 C CA . GLN A 1 83 ? -2.435 10.921 6.234 1.00 95.38 83 GLN A CA 1
ATOM 648 C C . GLN A 1 83 ? -3.915 10.992 6.636 1.00 95.38 83 GLN A C 1
ATOM 650 O O . GLN A 1 83 ? -4.209 11.095 7.825 1.00 95.38 83 GLN A O 1
ATOM 655 N N . ALA A 1 84 ? -4.841 10.833 5.687 1.00 97.56 84 ALA A N 1
ATOM 656 C CA . ALA A 1 84 ? -6.274 10.848 5.982 1.00 97.56 84 ALA A CA 1
ATOM 657 C C . ALA A 1 84 ? -6.699 9.705 6.919 1.00 97.56 84 ALA A C 1
ATOM 659 O O . ALA A 1 84 ? -7.532 9.891 7.804 1.00 97.56 84 ALA A O 1
ATOM 660 N N . LEU A 1 85 ? -6.120 8.511 6.747 1.00 97.25 85 LEU A N 1
ATOM 661 C CA . LEU A 1 85 ? -6.376 7.374 7.633 1.00 97.25 85 LEU A CA 1
ATOM 662 C C . LEU A 1 85 ? -5.919 7.665 9.066 1.00 97.25 85 LEU A C 1
ATOM 664 O O . LEU A 1 85 ? -6.644 7.367 10.012 1.00 97.25 85 LEU A O 1
ATOM 668 N N . ILE A 1 86 ? -4.758 8.294 9.225 1.00 95.38 86 ILE A N 1
ATOM 669 C CA . ILE A 1 86 ? -4.216 8.653 10.538 1.00 95.38 86 ILE A CA 1
ATOM 670 C C . ILE A 1 86 ? -5.053 9.746 11.201 1.00 95.38 86 ILE A C 1
ATOM 672 O O . ILE A 1 86 ? -5.363 9.639 12.385 1.00 95.38 86 ILE A O 1
ATOM 676 N N . GLU A 1 87 ? -5.465 10.766 10.450 1.00 97.00 87 GLU A N 1
ATOM 677 C CA . GLU A 1 87 ? -6.365 11.818 10.941 1.00 97.00 87 GLU A CA 1
ATOM 678 C C . GLU A 1 87 ? -7.724 11.257 11.376 1.00 97.00 87 GLU A C 1
ATOM 680 O O . GLU A 1 87 ? -8.301 11.727 12.354 1.00 97.00 87 GLU A O 1
ATOM 685 N N . ALA A 1 88 ? -8.202 10.204 10.709 1.00 97.31 88 ALA A N 1
ATOM 686 C CA . ALA A 1 88 ? -9.402 9.465 11.095 1.00 97.31 88 ALA A CA 1
ATOM 687 C C . ALA A 1 88 ? -9.182 8.477 12.264 1.00 97.31 88 ALA A C 1
ATOM 689 O O . ALA A 1 88 ? -10.123 7.793 12.668 1.00 97.31 88 ALA A O 1
ATOM 690 N N . GLY A 1 89 ? -7.968 8.402 12.821 1.00 96.50 89 GLY A N 1
ATOM 691 C CA . GLY A 1 89 ? -7.635 7.594 13.996 1.00 96.50 89 GLY A CA 1
ATOM 692 C C . GLY A 1 89 ? -7.189 6.157 13.707 1.00 96.50 89 GLY A C 1
ATOM 693 O O . GLY A 1 89 ? -7.090 5.365 14.643 1.00 96.50 89 GLY A O 1
ATOM 694 N N . PHE A 1 90 ? -6.909 5.797 12.450 1.00 97.00 90 PHE A N 1
ATOM 695 C CA . PHE A 1 90 ? -6.401 4.468 12.102 1.00 97.00 90 PHE A CA 1
ATOM 696 C C . PHE A 1 90 ? -4.880 4.379 12.260 1.00 97.00 90 PHE A C 1
ATOM 698 O O . PHE A 1 90 ? -4.134 5.283 11.880 1.00 97.00 90 PHE A O 1
ATOM 705 N N . ALA A 1 91 ? -4.406 3.241 12.769 1.00 93.94 91 ALA A N 1
ATOM 706 C CA . ALA A 1 91 ? -2.989 2.910 12.743 1.00 93.94 91 ALA A CA 1
ATOM 707 C C . ALA A 1 91 ? -2.567 2.518 11.318 1.00 93.94 91 ALA A C 1
ATOM 709 O O . ALA A 1 91 ? -3.249 1.742 10.651 1.00 93.94 91 ALA A O 1
ATOM 710 N N . VAL A 1 92 ? -1.428 3.042 10.862 1.00 94.56 92 VAL A N 1
ATOM 711 C CA . VAL A 1 92 ? -0.821 2.683 9.574 1.00 94.56 92 VAL A CA 1
ATOM 712 C C . VAL A 1 92 ? 0.578 2.137 9.829 1.00 94.56 92 VAL A C 1
ATOM 714 O O . VAL A 1 92 ? 1.471 2.856 10.289 1.00 94.56 92 VAL A O 1
ATOM 717 N N . ASP A 1 93 ? 0.777 0.863 9.511 1.00 89.81 93 ASP A N 1
ATOM 718 C CA . ASP A 1 93 ? 2.053 0.188 9.697 1.00 89.81 93 ASP A CA 1
ATOM 719 C C . ASP A 1 93 ? 3.127 0.746 8.763 1.00 89.81 93 ASP A C 1
ATOM 721 O O . ASP A 1 93 ? 2.924 0.947 7.566 1.00 89.81 93 ASP A O 1
ATOM 725 N N . GLY A 1 94 ? 4.331 0.929 9.309 1.00 79.81 94 GLY A N 1
ATOM 726 C CA . GLY A 1 94 ? 5.505 1.253 8.505 1.00 79.81 94 GLY A CA 1
ATOM 727 C C . GLY A 1 94 ? 5.538 2.673 7.936 1.00 79.81 94 GLY A C 1
ATOM 728 O O . GL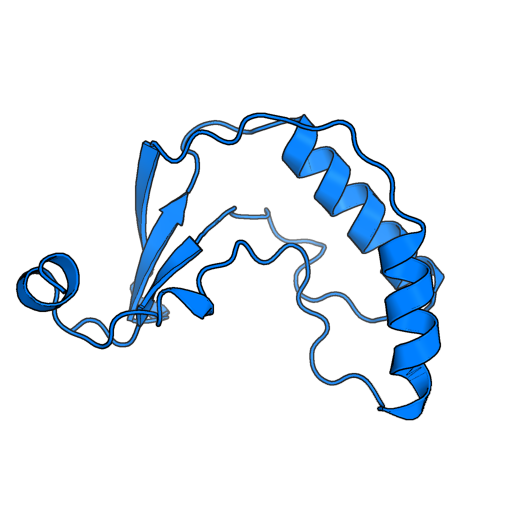Y A 1 94 ? 6.368 2.907 7.065 1.00 79.81 94 GLY A O 1
ATOM 729 N N . ARG A 1 95 ? 4.738 3.622 8.452 1.00 73.75 95 ARG A N 1
ATOM 730 C CA . ARG A 1 95 ? 4.749 5.046 8.038 1.00 73.75 95 ARG A CA 1
ATOM 731 C C . ARG A 1 95 ? 6.156 5.653 7.937 1.00 73.75 95 ARG A C 1
ATOM 733 O O . ARG A 1 95 ? 6.445 6.413 7.025 1.00 73.75 95 ARG A O 1
ATOM 740 N N . ASN A 1 96 ? 7.041 5.307 8.873 1.00 75.94 96 ASN A N 1
ATOM 741 C CA . ASN A 1 96 ? 8.402 5.856 8.934 1.00 75.94 96 ASN A CA 1
ATOM 742 C C . ASN A 1 96 ? 9.413 5.079 8.072 1.00 75.94 96 ASN A C 1
ATOM 744 O O . ASN A 1 96 ? 10.616 5.312 8.168 1.00 75.94 96 ASN A O 1
ATOM 748 N N . ARG A 1 97 ? 8.960 4.094 7.291 1.00 82.31 97 ARG A N 1
ATOM 749 C CA . ARG A 1 97 ? 9.810 3.287 6.414 1.00 82.31 97 ARG A CA 1
ATOM 750 C C . ARG A 1 97 ? 9.664 3.772 4.983 1.00 82.31 97 ARG A C 1
ATOM 752 O O . ARG A 1 97 ? 8.593 4.193 4.565 1.00 82.31 97 ARG A O 1
ATOM 759 N N . ILE A 1 98 ? 10.742 3.634 4.218 1.00 82.81 98 ILE A N 1
ATOM 760 C CA . ILE A 1 98 ? 10.699 3.857 2.775 1.00 82.81 98 ILE A CA 1
ATOM 761 C C . ILE A 1 98 ? 9.690 2.874 2.179 1.00 82.81 98 ILE A C 1
ATOM 763 O O . ILE A 1 98 ? 9.846 1.654 2.292 1.00 82.81 98 ILE A O 1
ATOM 767 N N . PHE A 1 99 ? 8.646 3.414 1.559 1.00 86.38 99 PHE A N 1
ATOM 768 C CA . PHE A 1 99 ? 7.658 2.612 0.863 1.00 86.38 99 PHE A CA 1
ATOM 769 C C . PHE A 1 99 ? 8.299 1.966 -0.368 1.00 86.38 99 PHE A C 1
ATOM 771 O O . PHE A 1 99 ? 8.867 2.651 -1.216 1.00 86.38 99 PHE A O 1
ATOM 778 N N . THR A 1 100 ? 8.208 0.639 -0.467 1.00 88.56 100 THR A N 1
ATOM 779 C CA . THR A 1 100 ? 8.645 -0.103 -1.656 1.00 88.56 100 THR A CA 1
ATOM 780 C C . THR A 1 100 ? 7.407 -0.594 -2.409 1.00 88.56 100 THR A C 1
ATOM 782 O O . THR A 1 100 ? 6.783 -1.563 -1.956 1.00 88.56 100 THR A O 1
ATOM 785 N N . PRO A 1 101 ? 7.014 0.057 -3.519 1.00 91.62 101 PRO A N 1
ATOM 786 C CA . PRO A 1 101 ? 5.895 -0.388 -4.343 1.00 91.62 101 PRO A CA 1
ATOM 787 C C . PRO A 1 101 ? 6.179 -1.781 -4.891 1.00 91.62 101 PRO A C 1
ATOM 789 O O . PRO A 1 101 ? 7.145 -1.994 -5.620 1.00 91.62 101 PRO A O 1
ATOM 792 N N . HIS A 1 102 ? 5.339 -2.743 -4.526 1.00 94.38 102 HIS A N 1
ATOM 793 C CA . HIS A 1 102 ? 5.512 -4.118 -4.959 1.00 94.38 102 HIS A CA 1
ATOM 794 C C . HIS A 1 102 ? 4.166 -4.821 -5.118 1.00 94.38 102 HIS A C 1
ATOM 796 O O . HIS A 1 102 ? 3.238 -4.662 -4.324 1.00 94.38 102 HIS A O 1
ATOM 802 N N . ILE A 1 103 ? 4.094 -5.648 -6.148 1.00 95.62 103 ILE A N 1
ATOM 803 C CA . ILE A 1 103 ? 2.994 -6.543 -6.455 1.00 95.62 103 ILE A CA 1
ATOM 804 C C . ILE A 1 103 ? 3.527 -7.956 -6.261 1.00 95.62 103 ILE A C 1
ATOM 806 O O . ILE A 1 103 ? 4.443 -8.405 -6.952 1.00 95.62 103 ILE A O 1
ATOM 810 N N . THR A 1 104 ? 2.967 -8.671 -5.290 1.00 94.75 104 THR A N 1
ATOM 811 C CA . THR A 1 104 ? 3.416 -10.032 -4.980 1.00 94.75 104 THR A CA 1
ATOM 812 C C . THR A 1 104 ? 2.953 -11.005 -6.060 1.00 94.75 104 THR A C 1
ATOM 814 O O . THR A 1 104 ? 1.749 -11.191 -6.245 1.00 94.75 104 THR A O 1
ATOM 817 N N . LEU A 1 105 ? 3.886 -11.703 -6.707 1.00 92.81 105 LEU A N 1
ATOM 818 C CA . LEU A 1 105 ? 3.569 -12.721 -7.714 1.00 92.81 105 LEU A CA 1
ATOM 819 C C . LEU A 1 105 ? 3.647 -14.140 -7.162 1.00 92.81 105 LEU A C 1
ATOM 821 O O . LEU A 1 105 ? 2.841 -14.989 -7.546 1.00 92.81 105 LEU A O 1
ATOM 825 N N . ILE A 1 106 ? 4.619 -14.414 -6.289 1.00 92.38 106 ILE A N 1
ATOM 826 C CA . ILE A 1 106 ? 4.835 -15.746 -5.721 1.00 92.38 106 ILE A CA 1
ATOM 827 C C . ILE A 1 106 ? 5.223 -15.616 -4.254 1.00 92.38 106 ILE A C 1
ATOM 829 O O . ILE A 1 106 ? 6.069 -14.805 -3.885 1.00 92.38 106 ILE A O 1
ATOM 833 N N . ARG A 1 107 ? 4.609 -16.448 -3.416 1.00 88.62 107 ARG A N 1
ATOM 834 C CA . ARG A 1 107 ? 4.917 -16.581 -1.990 1.00 88.62 107 ARG A CA 1
ATOM 835 C C . ARG A 1 107 ? 5.516 -17.955 -1.714 1.00 88.62 107 ARG A C 1
ATOM 837 O O . ARG A 1 107 ? 5.184 -18.917 -2.406 1.00 88.62 107 ARG A O 1
ATOM 844 N N . LYS A 1 108 ? 6.297 -18.074 -0.636 1.00 84.06 108 LYS A N 1
ATOM 845 C CA . LYS A 1 108 ? 6.926 -19.338 -0.210 1.00 84.06 108 LYS A CA 1
ATOM 846 C C . LYS A 1 108 ? 7.787 -19.954 -1.317 1.00 84.06 108 LYS A C 1
ATOM 848 O O . LYS A 1 108 ? 7.720 -21.156 -1.558 1.00 84.06 108 LYS A O 1
ATOM 853 N N . THR A 1 109 ? 8.518 -19.113 -2.037 1.00 75.12 109 THR A N 1
ATOM 854 C CA . THR A 1 109 ? 9.520 -19.558 -3.011 1.00 75.12 109 THR A CA 1
ATOM 855 C C . THR A 1 109 ? 10.639 -20.301 -2.281 1.00 75.12 109 THR A C 1
ATOM 857 O O . THR A 1 109 ? 11.155 -19.804 -1.274 1.00 75.12 109 THR A O 1
ATOM 860 N N . SER A 1 110 ? 10.974 -21.484 -2.778 1.00 62.72 110 SER A N 1
ATOM 861 C CA . SER A 1 110 ? 12.065 -22.337 -2.298 1.00 62.72 110 SER A CA 1
ATOM 862 C C . SER A 1 110 ? 13.400 -21.925 -2.891 1.00 62.72 110 SER A C 1
ATOM 864 O O . SER A 1 110 ? 13.402 -21.707 -4.123 1.00 62.72 110 SER A O 1
#

Sequence (110 aa):
RATATRFGGKPTRAETIHLTLAFLGDVPEAQLPLLRQTAQSIRAEPFVLEIDCLGFWNKNHLLWVGNALPNVALAELIERLQQALIEAGFAVDGRNRIFTPHITLIRKTS

InterPro domains:
  IPR004175 RNA 2',3'-cyclic phosphodiesterase [PTHR35561] (7-109)
  IPR004175 RNA 2',3'-cyclic phosphodiesterase [TIGR02258] (7-109)
  IPR009097 Cyclic phosphodiesterase [SSF55144] (6-109)
  IPR014051 Phosphoesterase, HXTX [PF02834] (4-60)

Radius of gyration: 15.77 Å; chains: 1; bounding box: 33×36×30 Å

Organism: NCBI:txid2954373

Foldseek 3Di:
DVVCVVQPADFDDPVPWDWDLWDQDDDDPVCVVVLVVLLVVQDADDDDFDFDDWDADPVFRFTWTGHPDDDPRSVVSSVSSVVSCVVSPTDTPPPVHDDDTITTTGGPGD